Protein AF-A0A3S0V9D4-F1 (afdb_monomer)

Mean predicted aligned error: 14.65 Å

Solvent-accessible surface area (backbone atoms only — not comparable to full-atom values): 4607 Å² total; per-residue (Å²): 123,73,70,63,60,57,58,64,63,65,68,70,74,65,80,82,76,71,77,77,80,69,72,78,62,60,68,59,52,55,52,50,52,45,48,50,44,24,56,52,44,18,49,53,38,35,68,68,46,44,77,77,46,88,58,89,58,40,60,60,50,27,44,53,51,16,26,58,73,53,67,44,72,80,82,125

Radius of gyration: 28.25 Å; Cα contacts (8 Å, |Δi|>4): 34; chains: 1; bounding box: 80×37×46 Å

Organism: NCBI:txid2498109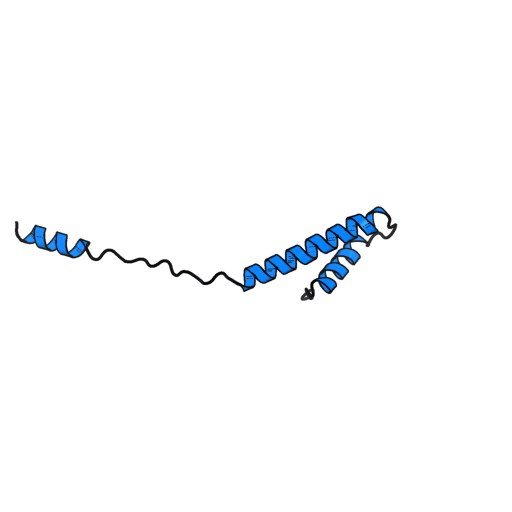

Sequence (76 aa):
MKRILLLSFFTCFSLTVNAADDPPNIADAENLDAKMCVDNTANDCVNTVCLNSEERDCIEQCQADAQAKCNVQADE

Nearest PDB structures (foldseek):
  3vh5-assembly1_W  TM=4.524E-01  e=2.346E+00  Gallus gallus
  3b0d-assembly2_C  TM=4.620E-01  e=2.666E+00  Gallus gallus
  7ywx-assembly1_W  TM=4.483E-01  e=4.171E+00  Homo sapiens
  9fbw-assembly1_A  TM=4.295E-01  e=9.579E+00  Saccharomyces cerevisiae S288C

Secondary structure (DSSP, 8-state):
-HHHHHHHHHTT---------PPP-HHHHHHHHHHHHHHHHHHHHHHHTGGG---TTHHHHHHHHHHHHTT-----

Structure (mmCIF, N/CA/C/O backbone):
data_AF-A0A3S0V9D4-F1
#
_entry.id   AF-A0A3S0V9D4-F1
#
loop_
_atom_site.group_PDB
_atom_site.id
_atom_site.type_symbol
_atom_site.label_atom_id
_atom_site.label_alt_id
_atom_site.label_comp_id
_atom_site.label_asym_id
_atom_site.label_entity_id
_atom_site.label_seq_id
_atom_site.pdbx_PDB_ins_code
_atom_site.Cartn_x
_atom_site.Cartn_y
_atom_site.Cartn_z
_atom_site.occupancy
_atom_site.B_iso_or_equiv
_atom_site.auth_seq_id
_atom_site.auth_comp_id
_atom_site.auth_asym_id
_atom_site.auth_atom_id
_atom_site.pdbx_PDB_model_num
ATOM 1 N N . MET A 1 1 ? 61.634 20.502 -27.090 1.00 48.91 1 MET A N 1
ATOM 2 C CA . MET A 1 1 ? 60.278 20.915 -27.526 1.00 48.91 1 MET A CA 1
ATOM 3 C C . MET A 1 1 ? 59.471 19.830 -28.258 1.00 48.91 1 MET A C 1
ATOM 5 O O . MET A 1 1 ? 58.261 19.939 -28.284 1.00 48.91 1 MET A O 1
ATOM 9 N N . LYS A 1 2 ? 60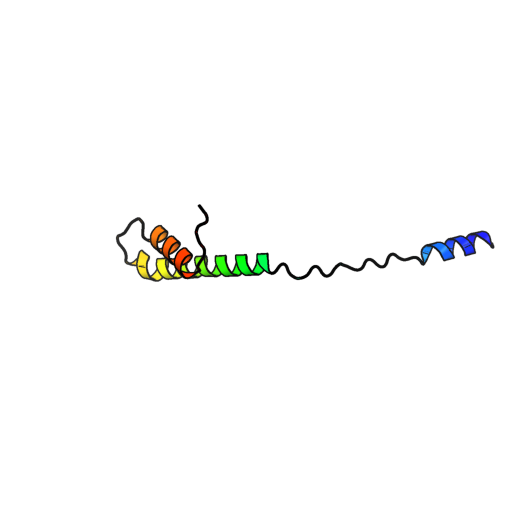.068 18.751 -28.799 1.00 51.53 2 LYS A N 1
ATOM 10 C CA . LYS A 1 2 ? 59.305 17.646 -29.434 1.00 51.53 2 LYS A CA 1
ATOM 11 C C . LYS A 1 2 ? 58.657 16.646 -28.457 1.00 51.53 2 LYS A C 1
ATOM 13 O O . LYS A 1 2 ? 57.669 16.020 -28.804 1.00 51.53 2 LYS A O 1
ATOM 18 N N . ARG A 1 3 ? 59.189 16.509 -27.232 1.00 54.94 3 ARG A N 1
ATOM 19 C CA . ARG A 1 3 ? 58.670 15.564 -26.217 1.00 54.94 3 ARG A CA 1
ATOM 20 C C . ARG A 1 3 ? 57.373 16.031 -25.541 1.00 54.94 3 ARG A C 1
ATOM 22 O O . ARG A 1 3 ? 56.567 15.200 -25.157 1.00 54.94 3 ARG A O 1
ATOM 29 N N . ILE A 1 4 ? 57.163 17.346 -25.449 1.00 56.94 4 ILE A N 1
ATOM 30 C CA . ILE A 1 4 ? 55.949 17.945 -24.863 1.00 56.94 4 ILE A CA 1
ATOM 31 C C . ILE A 1 4 ? 54.749 17.766 -25.809 1.00 56.94 4 ILE A C 1
ATOM 33 O O . ILE A 1 4 ? 53.648 17.488 -25.353 1.00 56.94 4 ILE A O 1
ATOM 37 N N . LEU A 1 5 ? 54.982 17.808 -27.128 1.00 54.94 5 LEU A N 1
ATOM 38 C CA . LEU A 1 5 ? 53.943 17.585 -28.141 1.00 54.94 5 LEU A CA 1
ATOM 39 C C . LEU A 1 5 ? 53.392 16.149 -28.146 1.00 54.94 5 LEU A C 1
ATOM 41 O O . LEU A 1 5 ? 52.242 15.946 -28.515 1.00 54.94 5 LEU A O 1
ATOM 45 N N . LEU A 1 6 ? 54.184 15.163 -27.710 1.00 55.06 6 LEU A N 1
ATOM 46 C CA . LEU A 1 6 ? 53.736 13.769 -27.596 1.00 55.06 6 LEU A CA 1
ATOM 47 C C . LEU A 1 6 ? 52.863 13.529 -26.356 1.00 55.06 6 LEU A C 1
ATOM 49 O O . LEU A 1 6 ? 51.967 12.693 -26.402 1.00 55.06 6 LEU A O 1
ATOM 53 N N . LEU A 1 7 ? 53.077 14.286 -25.273 1.00 54.19 7 LEU A N 1
ATOM 54 C CA . LEU A 1 7 ? 52.259 14.201 -24.056 1.00 54.19 7 LEU A CA 1
ATOM 55 C C . LEU A 1 7 ? 50.851 14.775 -24.266 1.00 54.19 7 LEU A C 1
ATOM 57 O O . LEU A 1 7 ? 49.893 14.224 -23.736 1.00 54.19 7 LEU A O 1
ATOM 61 N N . SER A 1 8 ? 50.708 15.815 -25.096 1.00 54.12 8 SER A N 1
ATOM 62 C CA . SER A 1 8 ? 49.395 16.379 -25.454 1.00 54.12 8 SER A CA 1
ATOM 63 C C . SER A 1 8 ? 48.556 15.483 -26.365 1.00 54.12 8 SER A C 1
ATOM 65 O O . SER A 1 8 ? 47.342 15.649 -26.412 1.00 54.12 8 SER A O 1
ATOM 67 N N . PHE A 1 9 ? 49.161 14.536 -27.088 1.00 55.09 9 PHE A N 1
ATOM 68 C CA . PHE A 1 9 ? 48.400 13.617 -27.942 1.00 55.09 9 PHE A CA 1
ATOM 69 C C . PHE A 1 9 ? 47.737 12.488 -27.132 1.00 55.09 9 PHE A C 1
ATOM 71 O O . PHE A 1 9 ? 46.727 11.933 -27.553 1.00 55.09 9 PHE A O 1
ATOM 78 N N . PHE A 1 10 ? 48.269 12.174 -25.945 1.00 56.72 10 PHE A N 1
ATOM 79 C CA . PHE A 1 10 ? 47.770 11.092 -25.091 1.00 56.72 10 PHE A CA 1
ATOM 80 C C . PHE A 1 10 ? 46.557 11.496 -24.231 1.00 56.72 10 PHE A C 1
ATOM 82 O O . PHE A 1 10 ? 45.801 10.639 -23.789 1.00 56.72 10 PHE A O 1
ATOM 89 N N . THR A 1 11 ? 46.324 12.795 -24.016 1.00 58.00 11 THR A N 1
ATOM 90 C CA . THR A 1 11 ? 45.223 13.299 -23.172 1.00 58.00 11 THR A CA 1
ATOM 91 C C . THR A 1 11 ? 43.888 13.456 -23.903 1.00 58.00 11 THR A C 1
ATOM 93 O O . THR A 1 11 ? 42.891 13.774 -23.266 1.00 58.00 11 THR A O 1
ATOM 96 N N . CYS A 1 12 ? 43.847 13.245 -25.223 1.00 57.75 12 CYS A N 1
ATOM 97 C CA . CYS A 1 12 ? 42.624 13.369 -26.028 1.00 57.75 12 CYS A CA 1
ATOM 98 C C . CYS A 1 12 ? 41.809 12.071 -26.125 1.00 57.75 12 CYS A C 1
ATOM 100 O O . CYS A 1 12 ? 40.738 12.075 -26.728 1.00 57.75 12 CYS A O 1
ATOM 102 N N . PHE A 1 13 ? 42.273 10.971 -25.522 1.00 59.06 13 PHE A N 1
ATOM 103 C CA . PHE A 1 13 ? 41.458 9.769 -25.328 1.00 59.06 13 PHE A CA 1
ATOM 104 C C . PHE A 1 13 ? 40.541 9.970 -24.113 1.00 59.06 13 PHE A C 1
ATOM 106 O O . PHE A 1 13 ? 40.623 9.273 -23.103 1.00 59.06 13 PHE A O 1
ATOM 113 N N . SER A 1 14 ? 39.720 11.016 -24.187 1.00 61.78 14 SER A N 1
ATOM 114 C CA . SER A 1 14 ? 38.670 11.294 -23.221 1.00 61.78 14 SER A CA 1
ATOM 115 C C . SER A 1 14 ? 37.699 10.123 -23.236 1.00 61.78 14 SER A C 1
ATOM 117 O O . SER A 1 14 ? 37.078 9.824 -24.255 1.00 61.78 14 SER A O 1
ATOM 119 N N . LEU A 1 15 ? 37.616 9.456 -22.092 1.00 63.31 15 LEU A N 1
ATOM 120 C CA . LEU A 1 15 ? 36.674 8.395 -21.779 1.00 63.31 15 LEU A CA 1
ATOM 121 C C . LEU A 1 15 ? 35.260 8.841 -22.174 1.00 63.31 15 LEU A C 1
ATOM 123 O O . LEU A 1 15 ? 34.675 9.708 -21.525 1.00 63.31 15 LEU A O 1
ATOM 127 N N . THR A 1 16 ? 34.701 8.251 -23.228 1.00 68.06 16 THR A N 1
ATOM 128 C CA . THR A 1 16 ? 33.263 8.323 -23.484 1.00 68.06 16 THR A CA 1
ATOM 129 C C . THR A 1 16 ? 32.585 7.438 -22.446 1.00 68.06 16 THR A C 1
ATOM 131 O O . THR A 1 16 ? 32.392 6.241 -22.658 1.00 68.06 16 THR A O 1
ATOM 134 N N . VAL A 1 17 ? 32.294 8.009 -21.279 1.00 67.06 17 VAL A N 1
ATOM 135 C CA . VAL A 1 17 ? 31.407 7.381 -20.304 1.00 67.06 17 VAL A CA 1
ATOM 136 C C . VAL A 1 17 ? 30.001 7.527 -20.872 1.00 67.06 17 VAL A C 1
ATOM 138 O O . VAL A 1 17 ? 29.367 8.567 -20.727 1.00 67.06 17 VAL A O 1
ATOM 141 N N . ASN A 1 18 ? 29.541 6.511 -21.598 1.00 67.62 18 ASN A N 1
ATOM 142 C CA . ASN A 1 18 ? 28.117 6.378 -21.860 1.00 67.62 18 ASN A CA 1
ATOM 143 C C . ASN A 1 18 ? 27.491 5.980 -20.525 1.00 67.62 18 ASN A C 1
ATOM 145 O O . ASN A 1 18 ? 27.845 4.935 -19.976 1.00 67.62 18 ASN A O 1
ATOM 149 N N . ALA A 1 19 ? 26.613 6.821 -19.980 1.00 64.31 19 ALA A N 1
ATOM 150 C CA . ALA A 1 19 ? 25.668 6.334 -18.992 1.00 64.31 19 ALA A CA 1
ATOM 151 C C . ALA A 1 19 ? 24.887 5.215 -19.688 1.00 64.31 19 ALA A C 1
ATOM 153 O O . ALA A 1 19 ? 24.304 5.446 -20.749 1.00 64.31 19 ALA A O 1
ATOM 154 N N . ALA A 1 20 ? 24.980 3.991 -19.168 1.00 67.50 20 ALA A N 1
ATOM 155 C CA . ALA A 1 20 ? 24.039 2.962 -19.557 1.00 67.50 20 ALA A CA 1
ATOM 156 C C . ALA A 1 20 ? 22.668 3.512 -19.164 1.00 67.50 20 ALA A C 1
ATOM 158 O O . ALA A 1 20 ? 22.428 3.784 -17.989 1.00 67.50 20 ALA A O 1
ATOM 159 N N . ASP A 1 21 ? 21.838 3.792 -20.165 1.00 65.94 21 ASP A N 1
ATOM 160 C CA . ASP A 1 21 ? 20.430 4.091 -19.958 1.00 65.94 21 ASP A CA 1
ATOM 161 C C . ASP A 1 21 ? 19.825 2.754 -19.515 1.00 65.94 21 ASP A C 1
ATOM 163 O O . ASP A 1 21 ? 19.434 1.925 -20.340 1.00 65.94 21 ASP A O 1
ATOM 167 N N . ASP A 1 22 ? 19.937 2.459 -18.215 1.00 64.81 22 ASP A N 1
ATOM 168 C CA . ASP A 1 22 ? 19.331 1.269 -17.639 1.00 64.81 22 ASP A CA 1
ATOM 169 C C . ASP A 1 22 ? 17.831 1.384 -17.918 1.00 64.81 22 ASP A C 1
ATOM 171 O O . ASP A 1 22 ? 17.224 2.406 -17.567 1.00 64.81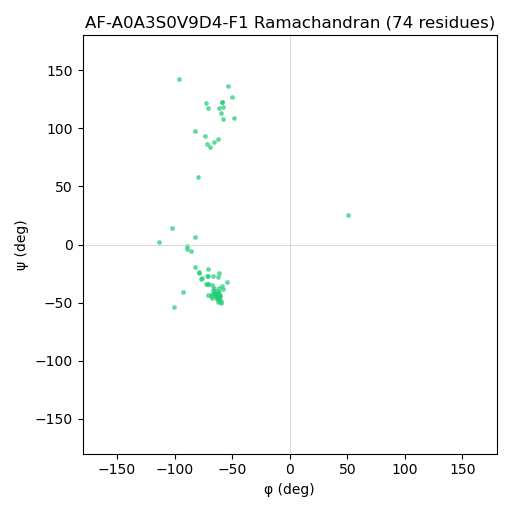 22 ASP A O 1
ATOM 175 N N . PRO A 1 23 ? 17.225 0.394 -18.602 1.00 64.38 23 PRO A N 1
ATOM 176 C CA . PRO A 1 23 ? 15.804 0.441 -18.879 1.00 64.38 23 PRO A CA 1
ATOM 177 C C . PRO A 1 23 ? 15.075 0.642 -17.548 1.00 64.38 23 PRO A C 1
ATOM 179 O O . PRO A 1 23 ? 15.455 0.010 -16.556 1.00 64.38 23 PRO A O 1
ATOM 182 N N . PRO A 1 24 ? 14.066 1.532 -17.497 1.00 61.91 24 PRO A N 1
ATOM 183 C CA . PRO A 1 24 ? 13.336 1.794 -16.267 1.00 61.91 24 PRO A CA 1
ATOM 184 C C . PRO A 1 24 ? 12.900 0.457 -15.682 1.00 61.91 24 PRO A C 1
ATOM 186 O O . PRO A 1 24 ? 12.342 -0.373 -16.405 1.00 61.91 24 PRO A O 1
ATOM 189 N N . ASN A 1 25 ? 13.228 0.230 -14.408 1.00 63.50 25 ASN A N 1
ATOM 190 C CA . ASN A 1 25 ? 12.925 -1.019 -13.729 1.00 63.50 25 ASN A CA 1
ATOM 191 C C . ASN A 1 25 ? 11.401 -1.161 -13.617 1.00 63.50 25 ASN A C 1
ATOM 193 O O . ASN A 1 25 ? 10.772 -0.703 -12.668 1.00 63.50 25 ASN A O 1
ATOM 197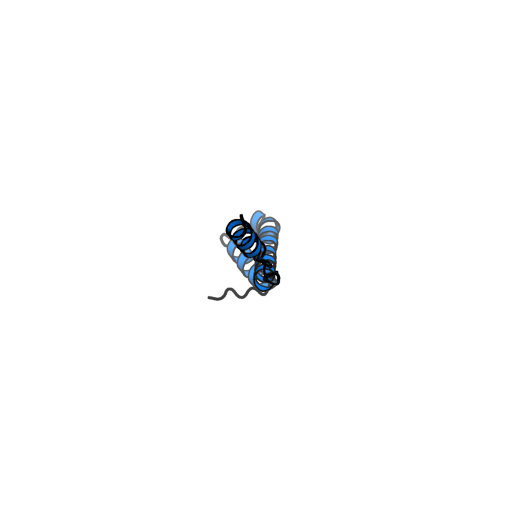 N N . ILE A 1 26 ? 10.809 -1.753 -14.651 1.00 63.69 26 ILE A N 1
ATOM 198 C CA . ILE A 1 26 ? 9.375 -2.006 -14.807 1.00 63.69 26 ILE A CA 1
ATOM 199 C C . ILE A 1 26 ? 8.817 -2.781 -13.612 1.00 63.69 26 ILE A C 1
ATOM 201 O O . ILE A 1 26 ? 7.699 -2.504 -13.191 1.00 63.69 26 ILE A O 1
ATOM 205 N N . ALA A 1 27 ? 9.625 -3.647 -12.995 1.00 62.72 27 ALA A N 1
ATOM 206 C CA . ALA A 1 27 ? 9.225 -4.382 -11.802 1.00 62.72 27 ALA A CA 1
ATOM 207 C C . ALA A 1 27 ? 9.037 -3.468 -10.576 1.00 62.72 27 ALA A C 1
ATOM 209 O O . ALA A 1 27 ? 8.136 -3.701 -9.770 1.00 62.72 27 ALA A O 1
ATOM 210 N N . ASP A 1 28 ? 9.840 -2.410 -10.425 1.00 67.06 28 ASP A N 1
ATOM 211 C CA . ASP A 1 28 ? 9.679 -1.460 -9.314 1.00 67.06 28 ASP A CA 1
ATOM 212 C C . ASP A 1 28 ? 8.422 -0.595 -9.500 1.00 67.06 28 ASP A C 1
ATOM 214 O O . ASP A 1 28 ? 7.745 -0.262 -8.526 1.00 67.06 28 ASP A O 1
ATOM 218 N N . ALA A 1 29 ? 8.086 -0.264 -10.751 1.00 71.62 29 ALA A N 1
ATOM 219 C CA . ALA A 1 29 ? 6.871 0.474 -11.088 1.00 71.62 29 ALA A CA 1
ATOM 220 C C . ALA A 1 29 ? 5.605 -0.358 -10.820 1.00 71.62 29 ALA A C 1
ATOM 222 O O . ALA A 1 29 ? 4.692 0.129 -10.158 1.00 71.62 29 ALA A O 1
ATOM 223 N N . GLU A 1 30 ? 5.582 -1.629 -11.235 1.00 70.69 30 GLU A N 1
ATOM 224 C CA . GLU A 1 30 ? 4.455 -2.536 -10.971 1.00 70.69 30 GLU A CA 1
ATOM 225 C C . GLU A 1 30 ? 4.219 -2.749 -9.465 1.00 70.69 30 GLU A C 1
ATOM 227 O O . GLU A 1 30 ? 3.078 -2.723 -9.003 1.00 70.69 30 GLU A O 1
ATOM 232 N N . ASN A 1 31 ? 5.287 -2.891 -8.671 1.00 75.88 31 ASN A N 1
ATOM 233 C CA . ASN A 1 31 ? 5.173 -2.998 -7.213 1.00 75.88 31 ASN A 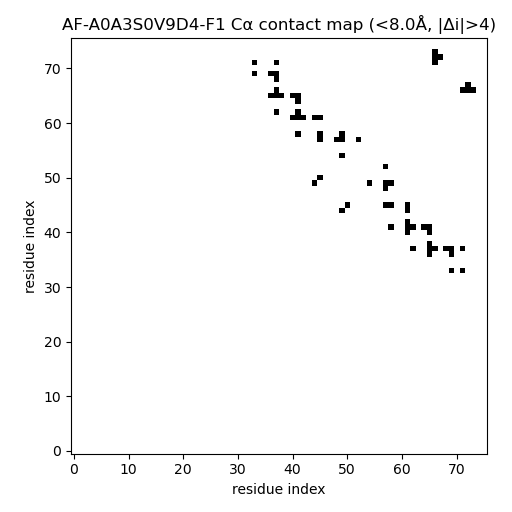CA 1
ATOM 234 C C . ASN A 1 31 ? 4.656 -1.707 -6.564 1.00 75.88 31 ASN A C 1
ATOM 236 O O . ASN A 1 31 ? 3.860 -1.756 -5.621 1.00 75.88 31 ASN A O 1
ATOM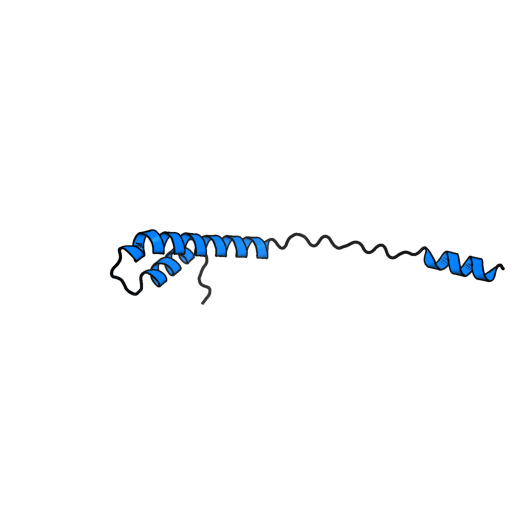 240 N N . LEU A 1 32 ? 5.099 -0.546 -7.052 1.00 78.12 32 LEU A N 1
ATOM 241 C CA . LEU A 1 32 ? 4.615 0.742 -6.567 1.00 78.12 32 LEU A CA 1
ATOM 242 C C . LEU A 1 32 ? 3.119 0.915 -6.857 1.00 78.12 32 LEU A C 1
ATOM 244 O O . LEU A 1 32 ? 2.373 1.314 -5.962 1.00 78.12 32 LEU A O 1
ATOM 248 N N . ASP A 1 33 ? 2.676 0.569 -8.066 1.00 82.88 33 ASP A N 1
ATOM 249 C CA . ASP A 1 33 ? 1.268 0.631 -8.460 1.00 82.88 33 ASP A CA 1
ATOM 250 C C . ASP A 1 33 ? 0.402 -0.326 -7.629 1.00 82.88 33 ASP A C 1
ATOM 252 O O . ASP A 1 33 ? -0.663 0.063 -7.138 1.00 82.88 33 ASP A O 1
ATOM 256 N N . ALA A 1 34 ? 0.883 -1.549 -7.386 1.00 84.75 34 ALA A N 1
ATOM 257 C CA . ALA A 1 34 ? 0.203 -2.521 -6.534 1.00 84.75 34 ALA A CA 1
ATOM 258 C C . ALA A 1 34 ? 0.056 -2.009 -5.091 1.00 84.75 34 ALA A C 1
ATOM 260 O O . ALA A 1 34 ? -1.032 -2.064 -4.511 1.00 84.75 34 ALA A O 1
ATOM 261 N N . LYS A 1 35 ? 1.123 -1.431 -4.527 1.00 87.62 35 LYS A N 1
ATOM 262 C CA . LYS A 1 35 ? 1.089 -0.834 -3.188 1.00 87.62 35 LYS A CA 1
ATOM 263 C C . LYS A 1 35 ? 0.119 0.343 -3.114 1.00 87.62 35 LYS A C 1
ATOM 265 O O . LYS A 1 35 ? -0.688 0.406 -2.191 1.00 87.62 35 LYS A O 1
ATOM 270 N N . MET A 1 36 ? 0.162 1.255 -4.087 1.00 90.12 36 MET A N 1
ATOM 271 C CA . MET A 1 36 ? -0.768 2.385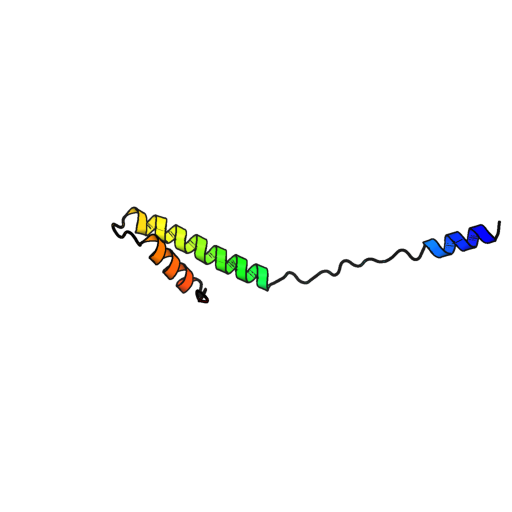 -4.126 1.00 90.12 36 MET A CA 1
ATOM 272 C C . MET A 1 36 ? -2.221 1.920 -4.239 1.00 90.12 36 MET A C 1
ATOM 274 O O . MET A 1 36 ? -3.099 2.514 -3.616 1.00 90.12 36 MET A O 1
ATOM 278 N N . CYS A 1 37 ? -2.488 0.859 -5.002 1.00 91.19 37 CYS A N 1
ATOM 279 C CA . CYS A 1 37 ? -3.818 0.265 -5.087 1.00 91.19 37 CYS A CA 1
ATOM 280 C C . CYS A 1 37 ? -4.305 -0.209 -3.712 1.00 91.19 37 CYS A C 1
ATOM 282 O O . CYS A 1 37 ? -5.409 0.162 -3.299 1.00 91.19 37 CYS A O 1
ATOM 284 N N . VAL A 1 38 ? -3.481 -0.983 -2.995 1.00 93.12 38 VAL A N 1
ATOM 285 C CA . VAL A 1 38 ? -3.833 -1.508 -1.668 1.00 93.12 38 VAL A CA 1
ATOM 286 C C . VAL A 1 38 ? -4.049 -0.362 -0.684 1.00 93.12 38 VAL A C 1
ATOM 288 O O . VAL A 1 38 ? -5.099 -0.306 -0.049 1.00 93.12 38 VAL A O 1
ATOM 291 N N . ASP A 1 39 ? -3.115 0.589 -0.612 1.00 92.56 39 ASP A N 1
ATOM 292 C CA . ASP A 1 39 ? -3.184 1.713 0.328 1.00 92.56 39 ASP A CA 1
ATOM 293 C C . ASP A 1 39 ? -4.424 2.586 0.083 1.00 92.56 39 ASP A C 1
ATOM 295 O O . ASP A 1 39 ? -5.125 2.957 1.027 1.00 92.56 39 ASP A O 1
ATOM 299 N N . ASN A 1 40 ? -4.740 2.896 -1.178 1.00 93.12 40 ASN 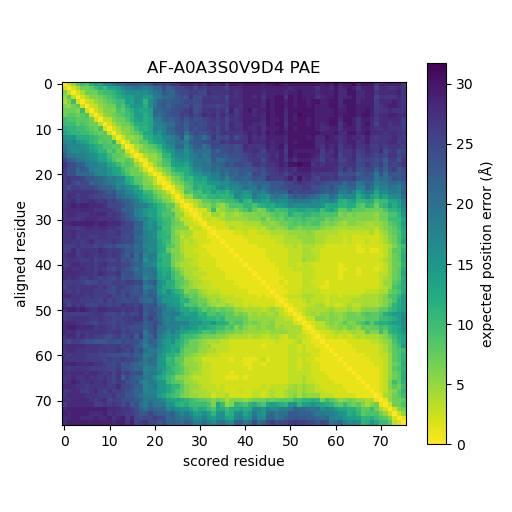A N 1
ATOM 300 C CA . ASN A 1 40 ? -5.910 3.706 -1.516 1.00 93.12 40 ASN A CA 1
ATOM 301 C C . ASN A 1 40 ? -7.217 2.962 -1.221 1.00 93.12 40 ASN A C 1
ATOM 303 O O . ASN A 1 40 ? -8.133 3.534 -0.633 1.00 93.12 40 ASN A O 1
ATOM 307 N N . THR A 1 41 ? -7.294 1.683 -1.593 1.00 93.12 41 THR A N 1
ATOM 308 C CA . THR A 1 41 ? -8.500 0.865 -1.403 1.00 93.12 41 THR A CA 1
ATOM 309 C C . THR A 1 41 ? -8.772 0.609 0.078 1.00 93.12 41 THR A C 1
ATOM 311 O O . THR A 1 41 ? -9.915 0.722 0.523 1.00 93.12 41 THR A O 1
ATOM 314 N N . ALA A 1 42 ? -7.730 0.310 0.858 1.00 93.44 42 ALA A N 1
ATOM 315 C CA . ALA A 1 42 ? -7.848 0.105 2.295 1.00 93.44 42 ALA A CA 1
ATOM 316 C C . ALA A 1 42 ? -8.286 1.395 3.000 1.00 93.44 42 ALA A C 1
ATOM 318 O O . ALA A 1 42 ? -9.213 1.363 3.805 1.00 93.44 42 ALA A O 1
ATOM 319 N N . ASN A 1 43 ? -7.685 2.543 2.664 1.00 93.06 43 ASN A N 1
ATOM 320 C CA . ASN A 1 43 ? -8.077 3.824 3.257 1.00 93.06 43 ASN A CA 1
ATOM 321 C C . ASN A 1 43 ? -9.516 4.218 2.911 1.00 93.06 43 ASN A C 1
ATOM 323 O O . ASN A 1 43 ? -10.239 4.701 3.781 1.00 93.06 43 ASN A O 1
ATOM 327 N N . ASP A 1 44 ? -9.956 4.015 1.671 1.00 94.19 44 ASP A N 1
ATOM 328 C CA . ASP A 1 44 ? -11.340 4.290 1.273 1.00 94.19 44 ASP A CA 1
ATOM 329 C C . ASP A 1 44 ? -12.336 3.413 2.051 1.00 94.19 44 ASP A C 1
ATOM 331 O O . ASP A 1 44 ? -13.331 3.907 2.591 1.00 94.19 44 ASP A O 1
ATOM 335 N N . CYS A 1 45 ? -12.010 2.126 2.207 1.00 92.88 45 CYS A N 1
ATOM 336 C CA . CYS A 1 45 ? -12.785 1.190 3.015 1.00 92.88 45 CYS A CA 1
ATOM 337 C C . CYS A 1 45 ? -12.841 1.615 4.487 1.00 92.88 45 CYS A C 1
ATOM 339 O O . CYS A 1 45 ? -13.928 1.706 5.055 1.00 92.88 45 CYS A O 1
ATOM 341 N N . VAL A 1 46 ? -11.706 1.964 5.098 1.00 93.06 46 VAL A N 1
ATOM 342 C CA . VAL A 1 46 ? -11.660 2.413 6.499 1.00 93.06 46 VAL A CA 1
ATOM 343 C C . VAL A 1 46 ? -12.504 3.669 6.705 1.00 93.06 46 VAL A C 1
ATOM 345 O O . VAL A 1 46 ? -13.289 3.743 7.652 1.00 93.06 46 VAL A O 1
ATOM 348 N N . ASN A 1 47 ? -12.397 4.636 5.796 1.00 91.81 47 ASN A N 1
ATOM 349 C CA . ASN A 1 47 ? -13.146 5.885 5.890 1.00 91.81 47 ASN A CA 1
ATOM 350 C C . ASN A 1 47 ? -14.649 5.708 5.618 1.00 91.81 47 ASN A C 1
ATOM 352 O O . ASN A 1 47 ? -15.459 6.473 6.130 1.00 91.81 47 ASN A O 1
ATOM 356 N N . THR A 1 48 ? -15.057 4.710 4.840 1.00 90.25 48 THR A N 1
ATOM 357 C CA . THR A 1 48 ? -16.478 4.516 4.506 1.00 90.25 48 THR A CA 1
ATOM 358 C C . THR A 1 48 ? -17.172 3.555 5.471 1.00 90.25 48 THR A C 1
ATOM 360 O O . THR A 1 48 ? -18.309 3.787 5.889 1.00 90.25 48 THR A O 1
ATOM 363 N N . VAL A 1 49 ? -16.479 2.477 5.834 1.00 89.75 49 VAL A N 1
ATOM 364 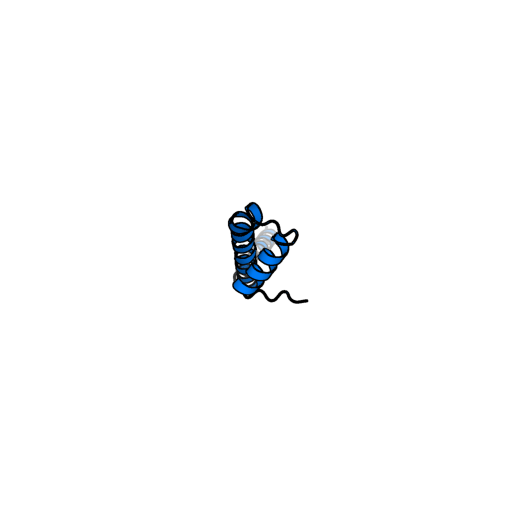C CA . VAL A 1 49 ? -17.022 1.340 6.580 1.00 89.75 49 VAL A CA 1
ATOM 365 C C . VAL A 1 49 ? -16.650 1.437 8.055 1.00 89.75 49 VAL A C 1
ATOM 367 O O . VAL A 1 49 ? -17.540 1.436 8.903 1.00 89.75 49 VAL A O 1
ATOM 370 N N . CYS A 1 50 ? -15.363 1.588 8.385 1.00 89.19 50 CYS A N 1
ATOM 371 C CA . CYS A 1 50 ? -14.913 1.491 9.778 1.00 89.19 50 CYS A CA 1
ATOM 372 C C . CYS A 1 50 ? -15.323 2.676 10.648 1.00 89.19 50 CYS A C 1
ATOM 374 O O . CYS A 1 50 ? -15.517 2.499 11.845 1.00 89.19 50 CYS A O 1
ATOM 376 N N . LEU A 1 51 ? -15.527 3.864 10.070 1.00 83.69 51 LEU A N 1
ATOM 377 C CA . LEU A 1 51 ? -16.073 5.003 10.819 1.00 83.69 51 LEU A CA 1
ATOM 378 C C . LEU A 1 51 ? -17.487 4.743 11.367 1.00 83.69 51 LEU A C 1
ATOM 380 O O . LEU A 1 51 ? -17.870 5.358 12.358 1.00 83.69 51 LEU A O 1
ATOM 384 N N . ASN A 1 52 ? -18.245 3.838 10.741 1.00 84.81 52 ASN A N 1
ATOM 385 C CA . ASN A 1 52 ? -19.607 3.483 11.141 1.00 84.81 52 ASN A CA 1
ATOM 386 C C . ASN A 1 52 ? -19.727 2.036 11.652 1.00 84.81 52 ASN A C 1
ATOM 388 O O . ASN A 1 52 ? -20.839 1.600 11.950 1.00 84.81 52 ASN A O 1
ATOM 392 N N . SER A 1 53 ? -18.621 1.289 11.725 1.00 82.62 53 SER A N 1
ATOM 393 C CA . SER A 1 53 ? -18.616 -0.105 12.174 1.00 82.62 53 SER A CA 1
ATOM 394 C C . SER A 1 53 ? -18.268 -0.202 13.659 1.00 82.62 53 SER A C 1
ATOM 396 O O . SER A 1 53 ? -17.420 0.525 14.172 1.00 82.62 53 SER A O 1
ATOM 398 N N . GLU A 1 54 ? -18.921 -1.135 14.348 1.00 85.88 54 GLU A N 1
ATOM 399 C CA . GLU A 1 54 ? -18.591 -1.525 15.722 1.00 85.88 54 GLU A CA 1
ATOM 400 C C . GLU A 1 54 ? -17.550 -2.663 15.763 1.00 85.88 54 GLU A C 1
ATOM 402 O O . GLU A 1 54 ? -17.094 -3.055 16.840 1.00 85.88 54 GLU A O 1
ATOM 407 N N . GLU A 1 55 ? -17.149 -3.203 14.604 1.00 85.69 55 GLU A N 1
ATOM 408 C CA . GLU A 1 55 ? -16.138 -4.255 14.521 1.00 85.69 55 GLU A CA 1
ATOM 409 C C . GLU A 1 55 ? -14.737 -3.717 14.796 1.00 85.69 55 GLU A C 1
ATOM 411 O O . GLU A 1 55 ? -14.189 -2.879 14.078 1.00 85.69 55 GLU A O 1
ATOM 416 N N . ARG A 1 56 ? -14.111 -4.298 15.820 1.00 84.38 56 ARG A N 1
ATOM 417 C CA . ARG A 1 56 ? -12.748 -3.962 16.240 1.00 84.38 56 ARG A CA 1
ATOM 418 C C . ARG A 1 56 ? -11.698 -4.261 15.165 1.00 84.38 56 ARG A C 1
ATOM 420 O O . ARG A 1 56 ? -10.679 -3.580 15.111 1.00 84.38 56 ARG A O 1
ATOM 427 N N . ASP A 1 57 ? -11.981 -5.240 14.311 1.00 90.62 57 ASP A N 1
ATOM 428 C CA . ASP A 1 57 ? -11.048 -5.764 13.309 1.00 90.62 57 ASP A CA 1
ATOM 429 C C . ASP A 1 57 ? -11.362 -5.221 11.897 1.00 90.62 57 ASP A C 1
ATOM 431 O O . ASP A 1 57 ? -10.863 -5.722 10.891 1.00 90.62 57 ASP A O 1
ATOM 435 N N . CYS A 1 58 ? -12.189 -4.171 11.800 1.00 90.75 58 CYS A N 1
ATOM 436 C CA . CYS A 1 58 ? -12.608 -3.590 10.524 1.00 90.75 58 CYS A CA 1
ATOM 437 C C . CYS A 1 58 ? -11.423 -3.117 9.661 1.00 90.75 58 CYS A C 1
ATOM 439 O O . CYS A 1 58 ? -11.419 -3.307 8.447 1.00 90.75 58 CYS A O 1
ATOM 441 N N . ILE A 1 59 ? -10.384 -2.548 10.281 1.00 89.94 59 ILE A N 1
ATOM 442 C CA . ILE A 1 59 ? -9.188 -2.084 9.560 1.00 89.94 59 ILE A CA 1
ATOM 443 C C . ILE A 1 59 ? -8.435 -3.267 8.931 1.00 89.94 59 ILE A C 1
ATOM 445 O O . ILE A 1 59 ? -8.030 -3.178 7.774 1.00 89.94 59 ILE A O 1
ATOM 449 N N . GLU A 1 60 ? -8.292 -4.381 9.657 1.00 92.44 60 GLU A N 1
ATOM 450 C CA . GLU A 1 60 ? -7.651 -5.599 9.140 1.00 92.44 60 GLU A CA 1
ATOM 451 C C . GLU A 1 60 ? -8.464 -6.228 8.003 1.00 92.44 60 GLU A C 1
ATOM 453 O O . GLU A 1 60 ? -7.887 -6.615 6.989 1.00 92.44 60 GLU A O 1
ATOM 458 N N . GLN A 1 61 ? -9.798 -6.262 8.111 1.00 91.69 61 GLN A N 1
ATOM 459 C CA . GLN A 1 61 ? -10.654 -6.728 7.012 1.00 91.69 61 GLN A CA 1
ATOM 460 C C . GLN A 1 61 ? -10.524 -5.843 5.769 1.00 91.69 61 GLN A C 1
ATOM 462 O O . GLN A 1 61 ? -10.313 -6.359 4.674 1.00 91.69 61 GLN A O 1
ATOM 467 N N . CYS A 1 62 ? -10.561 -4.517 5.926 1.00 92.69 62 CYS A N 1
ATOM 468 C CA . CYS A 1 62 ? -10.356 -3.586 4.816 1.00 92.69 62 CYS A CA 1
ATOM 469 C C . CYS A 1 62 ? -8.988 -3.774 4.142 1.00 92.69 62 CYS A C 1
ATOM 471 O O . CYS A 1 62 ? -8.872 -3.621 2.926 1.00 92.69 62 CYS A O 1
ATOM 473 N N . GLN A 1 63 ? -7.952 -4.106 4.914 1.00 91.50 63 GLN A N 1
ATOM 474 C CA . GLN A 1 63 ? -6.620 -4.374 4.384 1.00 91.50 63 GLN A CA 1
ATOM 475 C C . GLN A 1 63 ? -6.569 -5.698 3.606 1.00 91.50 63 GLN A C 1
ATOM 477 O O . GLN A 1 63 ? -6.020 -5.730 2.504 1.00 91.50 63 GLN A O 1
ATOM 482 N N . ALA A 1 64 ? -7.180 -6.762 4.132 1.00 91.69 64 ALA A N 1
ATOM 483 C CA . ALA A 1 64 ? -7.272 -8.056 3.458 1.00 91.69 64 ALA A CA 1
ATOM 484 C C . ALA A 1 64 ? -8.088 -7.969 2.154 1.00 91.69 64 ALA A C 1
ATOM 486 O O . ALA A 1 64 ? -7.666 -8.470 1.110 1.00 91.69 64 ALA A O 1
ATOM 487 N N . ASP A 1 65 ? -9.214 -7.257 2.179 1.00 90.50 65 ASP A N 1
ATOM 488 C CA . ASP A 1 65 ? -10.048 -7.029 0.999 1.00 90.50 65 ASP A CA 1
ATOM 489 C C . ASP A 1 65 ? -9.333 -6.179 -0.055 1.00 90.50 65 ASP A C 1
ATOM 491 O O . ASP A 1 65 ? -9.469 -6.426 -1.256 1.00 90.50 65 ASP A O 1
ATOM 495 N N . ALA A 1 66 ? -8.554 -5.180 0.372 1.00 91.88 66 ALA A N 1
ATOM 496 C CA . ALA A 1 66 ? -7.741 -4.368 -0.525 1.00 91.88 66 ALA A CA 1
ATOM 497 C C . ALA A 1 66 ? -6.642 -5.198 -1.204 1.00 91.88 66 ALA A C 1
ATOM 499 O O . ALA A 1 66 ? -6.454 -5.078 -2.414 1.00 91.88 66 ALA A O 1
ATOM 500 N N . GLN A 1 67 ? -5.966 -6.080 -0.463 1.00 89.75 67 GLN A N 1
ATOM 501 C CA . GLN A 1 67 ? -4.987 -7.021 -1.020 1.00 89.75 67 GLN A CA 1
ATOM 502 C C . GLN A 1 67 ? -5.631 -7.945 -2.060 1.00 89.75 67 GLN A C 1
ATOM 504 O O . GLN A 1 67 ? -5.155 -8.023 -3.195 1.00 89.75 67 GLN A O 1
ATOM 509 N N . ALA A 1 68 ? -6.776 -8.545 -1.724 1.00 89.12 68 ALA A N 1
ATOM 510 C CA . ALA A 1 68 ? -7.526 -9.398 -2.641 1.00 89.12 68 ALA A CA 1
ATOM 511 C C . ALA A 1 68 ? -7.987 -8.643 -3.903 1.00 89.12 68 ALA A C 1
ATOM 513 O O . ALA A 1 68 ? -7.816 -9.136 -5.017 1.00 89.12 68 ALA A O 1
ATOM 514 N N . LYS A 1 69 ? -8.522 -7.421 -3.760 1.00 87.12 69 LYS A N 1
ATOM 515 C CA . LYS A 1 69 ? -8.953 -6.580 -4.895 1.00 87.12 69 LYS A CA 1
ATOM 516 C C . LYS A 1 69 ? -7.807 -6.182 -5.812 1.00 87.12 69 LYS A C 1
ATOM 518 O O . LYS A 1 69 ? -7.982 -6.161 -7.029 1.00 87.12 69 LYS A O 1
ATOM 523 N N . CYS A 1 70 ? -6.657 -5.853 -5.240 1.00 88.50 70 CYS A N 1
ATOM 524 C CA . CYS A 1 70 ? -5.477 -5.466 -6.001 1.00 88.50 70 CYS A CA 1
ATOM 525 C C . CYS A 1 70 ? -4.696 -6.682 -6.527 1.00 88.50 70 CYS A C 1
ATOM 527 O O . CYS A 1 70 ? -3.628 -6.501 -7.104 1.00 88.50 70 CYS A O 1
ATOM 529 N N . ASN A 1 71 ? -5.227 -7.906 -6.360 1.00 82.19 71 ASN A N 1
ATOM 530 C CA . ASN A 1 71 ? -4.572 -9.178 -6.687 1.00 82.19 71 ASN A CA 1
ATOM 531 C C . ASN A 1 71 ? -3.161 -9.298 -6.094 1.00 82.19 71 ASN A C 1
ATOM 533 O O . ASN A 1 71 ? -2.320 -10.035 -6.610 1.00 82.19 71 ASN A O 1
ATOM 537 N N . VAL A 1 72 ? -2.904 -8.577 -5.003 1.00 73.56 72 VAL A N 1
ATOM 538 C CA . VAL A 1 72 ? -1.695 -8.747 -4.217 1.00 73.56 72 VAL A CA 1
ATOM 539 C C . VAL A 1 72 ? -1.996 -9.935 -3.331 1.00 73.56 72 VAL A C 1
ATOM 541 O O . VAL A 1 72 ? -2.696 -9.812 -2.327 1.00 73.56 72 VAL A O 1
ATOM 544 N N . GLN A 1 73 ? -1.536 -11.114 -3.744 1.00 58.31 73 GLN A N 1
ATOM 545 C CA . GLN A 1 73 ? -1.473 -12.220 -2.805 1.00 58.31 73 GLN A CA 1
ATOM 546 C C . GLN A 1 73 ? -0.566 -11.744 -1.672 1.00 58.31 73 GLN A C 1
ATOM 548 O O . GLN A 1 73 ? 0.550 -11.287 -1.923 1.00 58.31 73 GLN A O 1
ATOM 553 N N . ALA A 1 74 ? -1.077 -11.755 -0.442 1.00 56.16 74 ALA A N 1
ATOM 554 C CA . ALA A 1 74 ? -0.208 -11.712 0.716 1.00 56.16 74 ALA A CA 1
ATOM 555 C C . ALA A 1 74 ? 0.638 -12.983 0.629 1.00 56.16 74 ALA A C 1
ATOM 557 O O . ALA A 1 74 ? 0.183 -14.049 1.031 1.00 56.16 74 ALA A O 1
ATOM 558 N N . ASP A 1 75 ? 1.795 -12.884 -0.027 1.00 46.56 75 ASP A N 1
ATOM 559 C CA . ASP A 1 75 ? 2.807 -13.924 0.015 1.00 46.56 75 ASP A CA 1
ATOM 560 C C . ASP A 1 75 ? 3.164 -14.091 1.498 1.00 46.56 75 ASP A C 1
ATOM 562 O O . ASP A 1 75 ? 3.700 -13.182 2.137 1.00 46.56 75 ASP A O 1
ATOM 566 N N . GLU A 1 76 ? 2.711 -15.217 2.040 1.00 41.25 76 GLU A N 1
ATOM 567 C CA . GLU A 1 76 ? 2.894 -15.687 3.414 1.00 41.25 76 GLU A CA 1
ATOM 568 C C . GLU A 1 76 ? 4.367 -15.914 3.784 1.00 41.25 76 GLU A C 1
ATOM 570 O O . GLU A 1 76 ? 5.135 -16.467 2.959 1.00 41.25 76 GLU A O 1
#

pLDDT: mean 75.74, std 15.44, range [41.25, 94.19]

Foldseek 3Di:
DVVVVVVVVVVPPPDPPDDPPPPPPVVVVLVVVLVVQLVVQLVVQCVPPVVPDPDPCSSVVSNVVSCVVSVPPPPD